Protein AF-A0A3B3CIR7-F1 (afdb_monomer_lite)

Sequence (92 aa):
EETIDPVIDPLLGRHTIKKGRLVVGDKECFFNPEFRLILHTKLANPHYKPEIQAQTTLINFTVTRDGLEDQLLAQVVNQERPDLELLKVSLV

InterPro domains:
  IPR026983 Dynein heavy chain [PTHR22878] (1-92)
  IPR027417 P-loop containing nucleoside triphosphate hydrolase [G3DSA:3.40.50.300] (1-82)
  IPR035706 Dynein heavy chain, ATP-binding dynein motor region [PF12781] (2-91)

Organism: Oryzias melastigma (NCBI:txid30732)

Secondary structure (DSSP, 8-state):
-----GGGHHHHTT--BTTTEEEETTEEEEPPTT---------SS----HHHHHHS-----PPPHHHHHHHHHHHHHHHH-HHHHHHHHHH-

Foldseek 3Di:
DDDDDCLCVCVLQVVADPPQWTGRPNDIGHHDPPDDDDDDDPDQDDDDDVSSPVSDDDDHPDQDPVNVVVVVVLVVCCVPPVVVVVVVVVVD

Structure (mmCIF, N/CA/C/O backbone):
data_AF-A0A3B3CIR7-F1
#
_entry.id   AF-A0A3B3CIR7-F1
#
loop_
_atom_site.group_PDB
_atom_site.id
_atom_site.type_symbol
_atom_site.label_atom_id
_atom_site.label_alt_id
_atom_site.label_comp_id
_atom_site.label_asym_id
_atom_site.label_entity_id
_atom_site.label_seq_id
_atom_site.pdbx_PDB_ins_code
_atom_site.Cartn_x
_atom_site.Cartn_y
_atom_site.Cartn_z
_atom_site.occupancy
_atom_site.B_iso_or_equiv
_atom_site.auth_seq_id
_atom_site.auth_comp_id
_atom_site.auth_asym_id
_atom_site.auth_atom_id
_atom_site.pdbx_PDB_model_num
ATOM 1 N N . GLU A 1 1 ? 6.464 -15.334 1.609 1.00 59.50 1 GLU A N 1
ATOM 2 C CA . GLU A 1 1 ? 7.010 -14.056 1.111 1.00 59.50 1 GLU A CA 1
ATOM 3 C C . GLU A 1 1 ? 6.103 -13.516 0.035 1.00 59.50 1 GLU A C 1
ATOM 5 O O . GLU A 1 1 ? 5.539 -14.311 -0.713 1.00 59.50 1 GLU A O 1
ATOM 10 N N . GLU A 1 2 ? 5.941 -12.199 -0.027 1.00 70.62 2 GLU A N 1
ATOM 11 C CA . GLU A 1 2 ? 5.363 -11.615 -1.228 1.00 70.62 2 GLU A CA 1
ATOM 12 C C . GLU A 1 2 ? 6.410 -11.582 -2.318 1.00 70.62 2 GLU A C 1
ATOM 14 O O . GLU A 1 2 ? 7.529 -11.113 -2.127 1.00 70.62 2 GLU A O 1
ATOM 19 N N . THR A 1 3 ? 6.026 -12.124 -3.463 1.00 79.00 3 THR A N 1
ATOM 20 C CA . THR A 1 3 ? 6.845 -12.109 -4.660 1.00 79.00 3 THR A CA 1
ATOM 21 C C . THR A 1 3 ? 6.120 -11.250 -5.673 1.00 79.00 3 THR A C 1
ATOM 23 O O . THR A 1 3 ? 4.937 -11.440 -5.948 1.00 79.00 3 THR A O 1
ATOM 26 N N . ILE A 1 4 ? 6.834 -10.246 -6.158 1.00 84.06 4 ILE A N 1
ATOM 27 C CA . ILE A 1 4 ? 6.380 -9.390 -7.238 1.00 84.06 4 ILE A CA 1
ATOM 28 C C . ILE A 1 4 ? 6.995 -9.950 -8.516 1.00 84.06 4 ILE A C 1
ATOM 30 O O . ILE A 1 4 ? 8.179 -10.290 -8.531 1.00 84.06 4 ILE A O 1
ATOM 34 N N . ASP A 1 5 ? 6.182 -10.076 -9.561 1.00 86.81 5 ASP A N 1
ATOM 35 C CA . ASP A 1 5 ? 6.658 -10.531 -10.862 1.00 86.81 5 ASP A CA 1
ATOM 36 C C . ASP A 1 5 ? 7.636 -9.493 -11.453 1.00 86.81 5 ASP A C 1
ATOM 38 O O . ASP A 1 5 ? 7.238 -8.335 -11.615 1.00 86.81 5 ASP A O 1
ATOM 42 N N . PRO A 1 6 ? 8.879 -9.874 -11.815 1.00 84.62 6 PRO A N 1
ATOM 43 C CA . PRO A 1 6 ? 9.861 -8.964 -12.415 1.00 84.62 6 PRO A CA 1
ATOM 44 C C . PRO A 1 6 ? 9.363 -8.231 -13.668 1.00 84.62 6 PRO A C 1
ATOM 46 O O . PRO A 1 6 ? 9.890 -7.185 -14.043 1.00 84.62 6 PRO A O 1
ATOM 49 N N . VAL A 1 7 ? 8.317 -8.745 -14.324 1.00 87.56 7 VAL A N 1
ATOM 50 C CA . VAL A 1 7 ? 7.646 -8.092 -15.455 1.00 87.56 7 VAL A CA 1
ATOM 51 C C . VAL A 1 7 ? 7.199 -6.661 -15.127 1.00 87.56 7 VAL A C 1
ATOM 53 O O . VAL A 1 7 ? 7.141 -5.829 -16.038 1.00 87.56 7 VAL A O 1
ATOM 56 N N . ILE A 1 8 ? 6.904 -6.346 -13.859 1.00 87.94 8 ILE A N 1
ATOM 57 C CA . ILE A 1 8 ? 6.465 -5.003 -13.455 1.00 87.94 8 ILE A CA 1
ATOM 58 C C . ILE A 1 8 ? 7.608 -4.070 -13.031 1.00 87.94 8 ILE A C 1
ATOM 60 O O . ILE A 1 8 ? 7.355 -2.883 -12.825 1.00 87.94 8 ILE A O 1
ATOM 64 N N . ASP A 1 9 ? 8.854 -4.540 -12.960 1.00 87.12 9 ASP A N 1
ATOM 65 C CA . ASP A 1 9 ? 10.012 -3.717 -12.577 1.00 87.12 9 ASP A CA 1
ATOM 66 C C . ASP A 1 9 ? 10.149 -2.431 -13.419 1.00 87.12 9 ASP A C 1
ATOM 68 O O . ASP A 1 9 ? 10.393 -1.362 -12.847 1.00 87.12 9 ASP A O 1
ATOM 72 N N . PRO A 1 10 ? 9.916 -2.445 -14.751 1.00 88.12 10 PRO A N 1
ATOM 73 C CA . PRO A 1 10 ? 9.952 -1.226 -15.558 1.00 88.12 10 PRO A CA 1
ATOM 74 C C . PRO A 1 10 ? 8.895 -0.192 -15.139 1.00 88.12 10 PRO A C 1
ATOM 76 O O . PRO A 1 10 ? 9.129 1.013 -15.269 1.00 88.12 10 PRO A O 1
ATOM 79 N N . LEU A 1 11 ? 7.745 -0.641 -14.617 1.00 88.19 11 LEU A N 1
ATOM 80 C CA . LEU A 1 11 ? 6.692 0.234 -14.091 1.00 88.19 11 LEU A CA 1
ATOM 81 C C . LEU A 1 11 ? 7.091 0.831 -12.738 1.00 88.19 11 LEU A C 1
ATOM 83 O O . LEU A 1 11 ? 6.892 2.029 -12.531 1.00 88.19 11 LEU A O 1
ATOM 87 N N . LEU A 1 12 ? 7.674 0.026 -11.844 1.00 88.56 12 LEU A N 1
ATOM 88 C CA . LEU A 1 12 ? 8.112 0.469 -10.515 1.00 88.56 12 LEU A CA 1
ATOM 89 C C . LEU A 1 12 ? 9.252 1.490 -10.609 1.00 88.56 12 LEU A C 1
ATOM 91 O O . LEU A 1 12 ? 9.183 2.556 -9.999 1.00 88.56 12 LEU A O 1
ATOM 95 N N . GLY A 1 13 ? 10.249 1.218 -11.455 1.00 85.25 13 GLY A N 1
ATOM 96 C CA . GLY A 1 13 ? 11.371 2.123 -11.715 1.00 85.25 13 GLY A CA 1
ATOM 97 C C . GLY A 1 13 ? 11.048 3.299 -12.644 1.00 85.25 13 GLY A C 1
ATOM 98 O O . GLY A 1 13 ? 11.898 4.163 -12.857 1.00 85.25 13 GLY A O 1
ATOM 99 N N . ARG 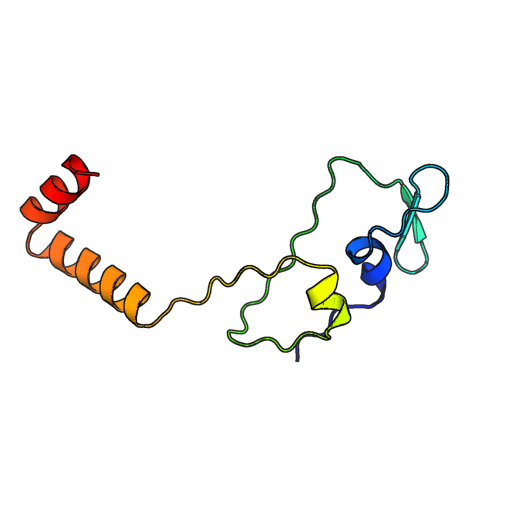A 1 14 ? 9.836 3.357 -13.221 1.00 81.88 14 ARG A N 1
ATOM 100 C CA . ARG A 1 14 ? 9.436 4.336 -14.255 1.00 81.88 14 ARG A CA 1
ATOM 101 C C . ARG A 1 14 ? 10.423 4.396 -15.432 1.00 81.88 14 ARG A C 1
ATOM 103 O O . ARG A 1 14 ? 10.719 5.470 -15.963 1.00 81.88 14 ARG A O 1
ATOM 110 N N . HIS A 1 15 ? 10.927 3.240 -15.855 1.00 81.81 15 HIS A N 1
ATOM 111 C CA . HIS A 1 15 ? 11.934 3.108 -16.909 1.00 81.81 15 HIS A CA 1
ATOM 112 C C . HIS A 1 15 ? 11.334 3.333 -18.305 1.00 81.81 15 HIS A C 1
ATOM 114 O O . HIS A 1 15 ? 11.175 2.404 -19.091 1.00 81.81 15 HIS A O 1
ATOM 120 N N . THR A 1 16 ? 10.983 4.574 -18.640 1.00 78.12 16 THR A N 1
ATOM 121 C CA . THR A 1 16 ? 10.463 4.896 -19.978 1.00 78.12 16 THR A CA 1
ATOM 122 C C . THR A 1 16 ? 11.574 4.916 -21.036 1.00 78.12 16 THR A C 1
ATOM 124 O O . THR A 1 16 ? 12.644 5.495 -20.856 1.00 78.12 16 THR A O 1
ATOM 127 N N . ILE A 1 17 ? 11.307 4.279 -22.172 1.00 76.81 17 ILE A N 1
ATOM 128 C CA . ILE A 1 17 ? 12.108 4.312 -23.397 1.00 76.81 17 ILE A CA 1
ATOM 129 C C . ILE A 1 17 ? 11.796 5.612 -24.163 1.00 76.81 17 ILE A C 1
ATOM 131 O O . ILE A 1 17 ? 10.782 6.283 -23.939 1.00 76.81 17 ILE A O 1
ATOM 135 N N . LYS A 1 18 ? 12.666 5.970 -25.116 1.00 73.62 18 LYS A N 1
ATOM 136 C CA . LYS A 1 18 ? 12.468 7.080 -26.062 1.00 73.62 18 LYS A CA 1
ATOM 137 C C . LYS A 1 18 ? 11.030 7.102 -26.610 1.00 73.62 18 LYS A C 1
ATOM 139 O O . LYS A 1 18 ? 10.539 6.098 -27.114 1.00 73.62 18 LYS A O 1
ATOM 144 N N . LYS A 1 19 ? 10.407 8.289 -26.577 1.00 74.12 19 LYS A N 1
ATOM 145 C CA . LYS A 1 19 ? 9.015 8.569 -26.997 1.00 74.12 19 LYS A CA 1
ATOM 146 C C . LYS A 1 19 ? 7.912 8.045 -26.056 1.00 74.12 19 LYS A C 1
ATOM 148 O O . LYS A 1 19 ? 6.802 7.805 -26.519 1.00 74.12 19 LYS A O 1
ATOM 153 N N . GLY A 1 20 ? 8.187 7.895 -24.756 1.00 77.75 20 GLY A N 1
ATOM 154 C CA . GLY A 1 20 ? 7.150 7.574 -23.763 1.00 77.75 20 GLY A CA 1
ATOM 155 C C . GLY A 1 20 ? 6.616 6.148 -23.888 1.00 77.75 20 GLY A C 1
ATOM 156 O O . GLY A 1 20 ? 5.455 5.885 -23.587 1.00 77.75 20 GLY A O 1
ATOM 157 N N . ARG A 1 21 ? 7.450 5.232 -24.381 1.00 83.00 21 ARG A N 1
ATOM 158 C CA . ARG A 1 21 ? 7.129 3.808 -24.464 1.00 83.00 21 ARG A CA 1
ATOM 159 C C . ARG A 1 21 ? 7.751 3.067 -23.294 1.00 83.00 21 ARG A C 1
ATOM 161 O O . ARG A 1 21 ? 8.766 3.498 -22.761 1.00 83.00 21 ARG A O 1
ATOM 168 N N . LEU A 1 22 ? 7.147 1.966 -22.893 1.00 86.00 22 LEU A N 1
ATOM 169 C CA . LEU A 1 22 ? 7.605 1.113 -21.810 1.00 86.00 22 LEU A CA 1
ATOM 170 C C . LEU A 1 22 ? 7.533 -0.337 -22.276 1.00 86.00 22 LEU A C 1
ATOM 172 O O . LEU A 1 22 ? 6.559 -0.725 -22.918 1.00 86.00 22 LEU A O 1
ATOM 176 N N . VAL A 1 23 ? 8.548 -1.130 -21.949 1.00 86.50 23 VAL A N 1
ATOM 177 C CA . VAL A 1 23 ? 8.505 -2.580 -22.154 1.00 86.50 23 VAL A CA 1
ATOM 178 C C . VAL A 1 23 ? 8.037 -3.221 -20.859 1.00 86.50 23 VAL A C 1
ATOM 180 O O . VAL A 1 23 ? 8.604 -2.954 -19.805 1.00 86.50 23 VAL A O 1
ATOM 183 N N . VAL A 1 24 ? 6.984 -4.027 -20.939 1.00 86.69 24 VAL A N 1
ATOM 184 C CA . VAL A 1 24 ? 6.440 -4.796 -19.817 1.00 86.69 24 VAL A CA 1
ATOM 185 C C . VAL A 1 24 ? 6.413 -6.252 -20.264 1.00 86.69 24 VAL A C 1
ATOM 187 O O . VAL A 1 24 ? 5.653 -6.617 -21.166 1.00 86.69 24 VAL A O 1
ATOM 190 N N . GLY A 1 25 ? 7.294 -7.065 -19.681 1.00 85.19 25 GLY A N 1
ATOM 191 C CA . GLY A 1 25 ? 7.564 -8.422 -20.159 1.00 85.19 25 GLY A CA 1
ATOM 192 C C . GLY A 1 25 ? 8.104 -8.374 -21.586 1.00 85.19 25 GLY A C 1
ATOM 193 O O . GLY A 1 25 ? 9.075 -7.672 -21.856 1.00 85.19 25 GLY A O 1
ATOM 194 N N . ASP A 1 26 ? 7.422 -9.042 -22.513 1.00 86.00 26 ASP A N 1
ATOM 195 C CA . ASP A 1 26 ? 7.859 -9.143 -23.912 1.00 86.00 26 ASP A CA 1
ATOM 196 C C . ASP A 1 26 ? 7.174 -8.122 -24.840 1.00 86.00 26 ASP A C 1
ATOM 198 O O . ASP A 1 26 ? 7.311 -8.188 -26.063 1.00 86.00 26 ASP A O 1
ATOM 202 N N . LYS A 1 27 ? 6.378 -7.196 -24.284 1.00 86.75 27 LYS A N 1
ATOM 203 C CA . LYS A 1 27 ? 5.555 -6.258 -25.061 1.00 86.75 27 LYS A CA 1
ATOM 204 C C . LYS A 1 27 ? 6.003 -4.818 -24.872 1.00 86.75 27 LYS A C 1
ATOM 206 O O . LYS A 1 27 ? 6.141 -4.337 -23.750 1.00 86.75 27 LYS A O 1
ATOM 211 N N . GLU A 1 28 ? 6.150 -4.110 -25.988 1.00 88.50 28 GLU A N 1
ATOM 212 C CA . GLU A 1 28 ? 6.341 -2.662 -26.012 1.00 88.50 28 GLU A CA 1
ATOM 213 C C . GLU A 1 28 ? 4.973 -1.962 -26.036 1.00 88.50 28 GLU A C 1
ATOM 215 O O . GLU A 1 28 ? 4.163 -2.169 -26.941 1.00 88.50 28 GLU A O 1
ATOM 220 N N . CYS A 1 29 ? 4.723 -1.121 -25.037 1.00 87.69 29 CYS A N 1
ATOM 221 C CA . CYS A 1 29 ? 3.469 -0.401 -24.836 1.00 87.69 29 CYS A CA 1
ATOM 222 C C . CYS A 1 29 ? 3.720 1.110 -24.745 1.00 87.69 29 CYS A C 1
ATOM 224 O O . CYS A 1 29 ? 4.798 1.555 -24.356 1.00 87.69 29 CYS A O 1
ATOM 226 N N . PHE A 1 30 ? 2.717 1.928 -25.065 1.00 88.75 30 PHE A N 1
ATOM 227 C CA . PHE A 1 30 ? 2.768 3.367 -24.785 1.00 88.75 30 PHE A CA 1
ATOM 228 C C . PHE A 1 30 ? 2.389 3.636 -23.327 1.00 88.75 30 PHE A C 1
ATOM 230 O O . PHE A 1 30 ? 1.423 3.065 -22.822 1.00 88.75 30 PHE A O 1
ATOM 237 N N . PHE A 1 31 ? 3.135 4.512 -22.655 1.00 86.38 31 PHE A N 1
ATOM 238 C CA . PHE A 1 31 ? 2.843 4.913 -21.285 1.00 86.38 31 PHE A CA 1
ATOM 239 C C . PHE A 1 31 ? 1.792 6.029 -21.273 1.00 86.38 31 PHE A C 1
ATOM 241 O O . PHE A 1 31 ? 2.015 7.103 -21.832 1.00 86.38 31 PHE A O 1
ATOM 248 N N . ASN A 1 32 ? 0.6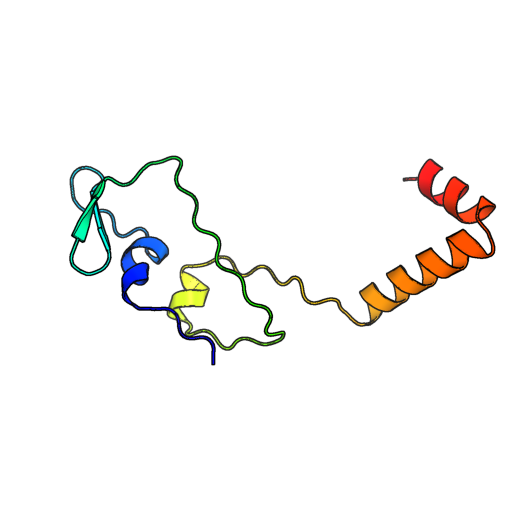48 5.783 -20.629 1.00 88.25 32 ASN A N 1
ATOM 249 C CA . ASN A 1 32 ? -0.364 6.813 -20.403 1.00 88.25 32 ASN A CA 1
ATOM 250 C C . ASN A 1 32 ? 0.041 7.678 -19.188 1.00 88.25 32 ASN A C 1
ATOM 252 O O . ASN A 1 32 ? 0.177 7.123 -18.098 1.00 88.25 32 ASN A O 1
ATOM 256 N N . PRO A 1 33 ? 0.185 9.012 -19.321 1.00 87.00 33 PRO A N 1
ATOM 257 C CA . PRO A 1 33 ? 0.485 9.900 -18.193 1.00 87.00 33 PRO A CA 1
ATOM 258 C C . PRO A 1 33 ? -0.537 9.859 -17.043 1.00 87.00 33 PRO A C 1
ATOM 260 O O . PRO A 1 33 ? -0.180 10.154 -15.904 1.00 87.00 33 PRO A O 1
ATOM 263 N N . GLU A 1 34 ? -1.791 9.492 -17.317 1.00 91.50 34 GLU A N 1
ATOM 264 C CA . GLU A 1 34 ? -2.850 9.366 -16.303 1.00 91.50 34 GLU A CA 1
ATOM 265 C C . GLU A 1 34 ? -2.859 7.999 -15.604 1.00 91.50 34 GLU A C 1
ATOM 267 O O . GLU A 1 34 ? -3.595 7.798 -14.638 1.00 91.50 34 GLU A O 1
ATOM 272 N N . PHE A 1 35 ? -2.041 7.048 -16.062 1.00 89.69 35 PHE A N 1
ATOM 273 C CA . PHE A 1 35 ? -1.976 5.720 -15.467 1.00 89.69 35 PHE A CA 1
ATOM 274 C C . PHE A 1 35 ? -1.467 5.775 -14.021 1.00 89.69 35 PHE A C 1
ATOM 276 O O . PHE A 1 35 ? -0.490 6.457 -13.696 1.00 89.69 35 PHE A O 1
ATOM 283 N N . ARG A 1 36 ? -2.113 5.005 -13.141 1.00 89.69 36 ARG A N 1
ATOM 284 C CA . ARG A 1 36 ? -1.720 4.837 -11.740 1.00 89.69 36 ARG A CA 1
ATOM 285 C C . ARG A 1 36 ? -1.671 3.353 -11.404 1.00 89.69 36 ARG A C 1
ATOM 287 O O . ARG A 1 36 ? -2.614 2.624 -11.693 1.00 89.69 36 ARG A O 1
ATOM 294 N N . LEU A 1 37 ? -0.580 2.934 -10.768 1.00 89.75 37 LEU A N 1
ATOM 295 C CA . LEU A 1 37 ? -0.398 1.582 -10.248 1.00 89.75 37 LEU A CA 1
ATOM 296 C C . LEU A 1 37 ? -0.536 1.613 -8.725 1.00 89.75 37 LEU A C 1
ATOM 298 O O . LEU A 1 37 ? 0.142 2.397 -8.062 1.00 89.75 37 LEU A O 1
ATOM 302 N N . ILE A 1 38 ? -1.400 0.755 -8.185 1.00 92.25 38 ILE A N 1
ATOM 303 C CA . ILE A 1 38 ? -1.541 0.514 -6.748 1.00 92.25 38 ILE A CA 1
ATOM 304 C C . ILE A 1 38 ? -1.353 -0.982 -6.530 1.00 92.25 38 ILE A C 1
ATOM 306 O O . ILE A 1 38 ? -2.017 -1.792 -7.174 1.00 92.25 38 ILE A O 1
ATOM 310 N N . LEU A 1 39 ? -0.448 -1.334 -5.623 1.00 89.38 39 LEU A N 1
ATOM 311 C CA . LEU A 1 39 ? -0.226 -2.702 -5.173 1.00 89.38 39 LEU A CA 1
ATOM 312 C C . LEU A 1 39 ? -0.745 -2.813 -3.741 1.00 89.38 39 LEU A C 1
ATOM 314 O O . LEU A 1 39 ? -0.570 -1.887 -2.949 1.00 89.38 39 LEU A O 1
ATOM 318 N N . HIS A 1 40 ? -1.400 -3.923 -3.413 1.00 90.12 40 HIS A N 1
ATOM 319 C CA . HIS A 1 40 ? -1.934 -4.145 -2.077 1.00 90.12 40 HIS A CA 1
ATOM 320 C C . HIS A 1 40 ? -1.659 -5.572 -1.612 1.00 90.12 40 HIS A C 1
ATOM 322 O O . HIS A 1 40 ? -1.642 -6.509 -2.407 1.00 90.12 40 HIS A O 1
ATOM 328 N N . THR A 1 41 ? -1.543 -5.731 -0.298 1.00 87.94 41 THR A N 1
ATOM 329 C CA . THR A 1 41 ? -1.368 -7.020 0.365 1.00 87.94 41 THR A CA 1
ATOM 330 C C . THR A 1 41 ? -2.223 -7.098 1.615 1.00 87.94 41 THR A C 1
ATOM 332 O O . THR A 1 41 ? -2.576 -6.077 2.204 1.00 87.94 41 THR A O 1
ATOM 335 N N . LYS A 1 42 ? -2.579 -8.320 2.009 1.00 86.12 42 LYS A N 1
ATOM 336 C CA . LYS A 1 42 ? -3.278 -8.598 3.272 1.00 86.12 42 LYS A CA 1
ATOM 337 C C . LYS A 1 42 ? -2.334 -9.077 4.373 1.00 86.12 42 LYS A C 1
ATOM 339 O O . LYS A 1 42 ? -2.778 -9.292 5.497 1.00 86.12 42 LYS A O 1
ATOM 344 N N . LEU A 1 43 ? -1.060 -9.305 4.059 1.00 83.81 43 LEU A N 1
ATOM 345 C CA . LEU A 1 43 ? -0.093 -9.742 5.056 1.00 83.81 43 LEU A CA 1
ATOM 346 C C . LEU A 1 43 ? 0.266 -8.563 5.961 1.00 83.81 43 LEU A C 1
ATOM 348 O O . LEU A 1 43 ? 0.547 -7.473 5.479 1.00 83.81 43 LEU A O 1
ATOM 352 N N . ALA A 1 44 ? 0.271 -8.795 7.274 1.00 75.62 44 ALA A N 1
ATOM 353 C CA . ALA A 1 44 ? 0.579 -7.756 8.259 1.00 75.62 44 ALA A CA 1
ATOM 354 C C . ALA A 1 44 ? 2.068 -7.365 8.269 1.00 75.62 44 ALA A C 1
ATOM 356 O O . ALA A 1 44 ? 2.412 -6.234 8.595 1.00 75.62 44 ALA A O 1
ATOM 357 N N . ASN A 1 45 ? 2.958 -8.300 7.917 1.00 79.06 45 ASN A N 1
ATOM 358 C CA . ASN A 1 45 ? 4.399 -8.060 7.849 1.00 79.06 45 ASN A CA 1
ATOM 359 C C . ASN A 1 45 ? 4.997 -8.668 6.568 1.00 79.06 45 ASN A C 1
ATOM 361 O O . ASN A 1 45 ? 5.648 -9.717 6.617 1.00 79.06 45 ASN A O 1
ATOM 365 N N . PRO A 1 46 ? 4.707 -8.077 5.400 1.00 82.44 46 PRO A N 1
ATOM 366 C CA . PRO A 1 46 ? 5.275 -8.526 4.143 1.00 82.44 46 PRO A CA 1
ATOM 367 C C . PRO A 1 46 ? 6.757 -8.144 4.089 1.00 82.44 46 PRO A C 1
ATOM 369 O O . PRO A 1 46 ? 7.136 -6.992 4.304 1.00 82.44 46 PRO A O 1
ATOM 372 N N . HIS A 1 47 ? 7.615 -9.118 3.801 1.00 82.56 47 HIS A N 1
ATOM 373 C CA . HIS A 1 47 ? 9.026 -8.849 3.562 1.00 82.56 47 HIS A CA 1
ATOM 374 C C . HIS A 1 47 ? 9.228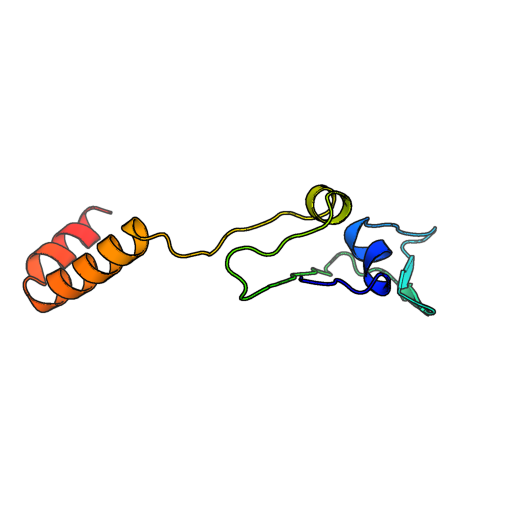 -8.532 2.080 1.00 82.56 47 HIS A C 1
ATOM 376 O O . HIS A 1 47 ? 9.020 -9.398 1.231 1.00 82.56 47 HIS A O 1
ATOM 382 N N . TYR A 1 48 ? 9.617 -7.293 1.782 1.00 84.50 48 TYR A N 1
ATOM 383 C CA . TYR A 1 48 ? 9.944 -6.845 0.432 1.00 84.50 48 TYR A CA 1
ATOM 384 C C . TYR A 1 48 ? 11.451 -6.679 0.286 1.00 84.50 48 TYR A C 1
ATOM 386 O O . TYR A 1 48 ? 12.134 -6.270 1.226 1.00 84.50 48 TYR A O 1
ATOM 394 N N . LYS A 1 49 ? 11.964 -6.931 -0.920 1.00 86.12 49 LYS A N 1
ATOM 395 C CA . LYS A 1 49 ? 13.356 -6.614 -1.246 1.00 86.12 49 LYS A CA 1
ATOM 396 C C . LYS A 1 49 ? 13.595 -5.098 -1.123 1.00 86.12 49 LYS A C 1
ATOM 398 O O . LYS A 1 49 ? 12.700 -4.327 -1.486 1.00 86.12 49 LYS A O 1
ATOM 403 N N . PRO A 1 50 ? 14.794 -4.655 -0.696 1.00 87.31 50 PRO A N 1
ATOM 404 C CA . PRO A 1 50 ? 15.116 -3.230 -0.562 1.00 87.31 50 PRO A CA 1
ATOM 405 C C . PRO A 1 50 ? 14.867 -2.410 -1.836 1.00 87.31 50 PRO A C 1
ATOM 407 O O . PRO A 1 50 ? 14.438 -1.264 -1.760 1.00 87.31 50 PRO A O 1
ATOM 410 N N . GLU A 1 51 ? 15.080 -3.008 -3.008 1.00 86.00 51 GLU A N 1
ATOM 411 C CA . GLU A 1 51 ? 14.848 -2.389 -4.321 1.00 86.00 51 GLU A CA 1
ATOM 412 C C . GLU A 1 51 ? 13.389 -1.940 -4.497 1.00 86.00 51 GLU A C 1
ATOM 414 O O . GLU A 1 51 ? 13.127 -0.796 -4.864 1.00 86.00 51 GLU A O 1
ATOM 419 N N . ILE A 1 52 ? 12.435 -2.810 -4.148 1.00 85.00 52 ILE A N 1
ATOM 420 C CA . ILE A 1 52 ? 10.999 -2.516 -4.214 1.00 85.00 52 ILE A CA 1
ATOM 421 C C . ILE A 1 52 ? 10.633 -1.434 -3.199 1.00 85.00 52 ILE A C 1
ATOM 423 O O . ILE A 1 52 ? 9.890 -0.510 -3.527 1.00 85.00 52 ILE A O 1
ATOM 427 N N . GLN A 1 53 ? 11.175 -1.509 -1.981 1.00 86.25 53 GLN A N 1
ATOM 428 C CA . GLN A 1 53 ? 10.933 -0.498 -0.946 1.00 86.25 53 GLN A CA 1
ATOM 429 C C . GLN A 1 53 ? 11.471 0.882 -1.338 1.00 86.25 53 GLN A C 1
ATOM 431 O O . GLN A 1 53 ? 10.869 1.889 -0.984 1.00 86.25 53 GLN A O 1
ATOM 436 N N . ALA A 1 54 ? 12.578 0.941 -2.081 1.00 87.25 54 ALA A N 1
ATOM 437 C CA . ALA A 1 54 ? 13.138 2.196 -2.570 1.00 87.25 54 ALA A CA 1
ATOM 438 C C . ALA A 1 54 ? 12.330 2.796 -3.736 1.00 87.25 54 ALA A C 1
ATOM 440 O O . ALA A 1 54 ? 12.281 4.015 -3.889 1.00 87.25 54 ALA A O 1
ATOM 441 N N . GLN A 1 55 ? 11.705 1.955 -4.564 1.00 89.88 55 GLN A N 1
ATOM 442 C CA . GLN A 1 55 ? 10.954 2.378 -5.753 1.00 89.88 55 GLN A CA 1
ATOM 443 C C . GLN A 1 55 ? 9.462 2.628 -5.490 1.00 89.88 55 GLN A C 1
ATOM 445 O O . GLN A 1 55 ? 8.779 3.235 -6.316 1.00 89.88 55 GLN A O 1
ATOM 450 N N . THR A 1 56 ? 8.939 2.175 -4.351 1.00 88.69 56 THR A N 1
ATOM 451 C CA . THR A 1 56 ? 7.518 2.281 -4.003 1.00 88.69 56 THR A CA 1
ATOM 452 C C . THR A 1 56 ? 7.306 3.062 -2.717 1.00 88.69 56 THR A C 1
ATOM 454 O O . THR A 1 56 ? 8.170 3.149 -1.852 1.00 88.69 56 THR A O 1
ATOM 457 N N . THR A 1 57 ? 6.121 3.648 -2.575 1.00 89.81 57 THR A N 1
ATOM 458 C CA . THR A 1 57 ? 5.689 4.238 -1.308 1.00 89.81 57 THR A CA 1
ATOM 459 C C . THR A 1 57 ? 4.892 3.197 -0.537 1.00 89.81 57 THR A C 1
ATOM 461 O O . THR A 1 57 ? 3.786 2.841 -0.941 1.00 89.81 57 THR A O 1
ATOM 464 N N . LEU A 1 58 ? 5.449 2.710 0.573 1.00 87.12 58 LEU A N 1
ATOM 465 C CA . LEU A 1 58 ? 4.760 1.770 1.450 1.00 87.12 58 LEU A CA 1
ATOM 466 C C . LEU A 1 58 ? 3.770 2.517 2.349 1.00 87.12 58 LEU A C 1
ATOM 468 O O . LEU A 1 58 ? 4.160 3.388 3.124 1.00 87.12 58 LEU A O 1
ATOM 472 N N . ILE A 1 59 ? 2.496 2.140 2.272 1.00 89.88 59 ILE A N 1
ATOM 473 C CA . ILE A 1 59 ? 1.446 2.639 3.164 1.00 89.88 59 ILE A CA 1
ATOM 474 C C . ILE A 1 59 ? 1.007 1.485 4.062 1.00 89.88 59 ILE A C 1
ATOM 476 O O . ILE A 1 59 ? 0.565 0.446 3.572 1.00 89.88 59 ILE A O 1
ATOM 480 N N . ASN A 1 60 ? 1.140 1.661 5.378 1.00 85.88 60 ASN A N 1
ATOM 481 C CA . ASN A 1 60 ? 0.754 0.648 6.353 1.00 85.88 60 ASN A CA 1
ATOM 482 C C . ASN A 1 60 ? -0.678 0.893 6.847 1.00 85.88 60 ASN A C 1
ATOM 484 O O . ASN A 1 60 ? -0.926 1.847 7.578 1.00 85.88 60 ASN A O 1
ATOM 488 N N . PHE A 1 61 ? -1.596 0.005 6.466 1.00 83.75 61 PHE A N 1
ATOM 489 C CA . PHE A 1 61 ? -2.991 0.002 6.924 1.00 83.75 61 PHE A CA 1
ATOM 490 C C . PHE A 1 61 ? -3.255 -1.004 8.055 1.00 83.75 61 PHE A C 1
ATOM 492 O O . PHE A 1 61 ? -4.406 -1.321 8.348 1.00 83.75 61 PHE A O 1
ATOM 499 N N . THR A 1 62 ? -2.209 -1.547 8.680 1.00 84.69 62 THR A N 1
ATOM 500 C CA . THR A 1 62 ? -2.371 -2.476 9.802 1.00 84.69 62 THR A CA 1
ATOM 501 C C . THR A 1 62 ? -3.010 -1.749 10.977 1.00 84.69 62 THR A C 1
ATOM 503 O O . THR A 1 62 ? -2.478 -0.754 11.467 1.00 84.69 62 THR A O 1
ATOM 506 N N . VAL A 1 63 ? -4.140 -2.277 11.442 1.00 82.38 63 VAL A N 1
ATOM 507 C CA . VAL A 1 63 ? -4.806 -1.786 12.647 1.00 82.38 63 VAL A CA 1
ATOM 508 C C . VAL A 1 63 ? -3.900 -2.061 13.847 1.00 82.38 63 VAL A C 1
ATOM 510 O O . VAL A 1 63 ? -3.519 -3.206 14.103 1.00 82.38 63 VAL A O 1
ATOM 513 N N . THR A 1 64 ? -3.524 -1.008 14.568 1.00 87.38 64 THR A N 1
ATOM 514 C CA . THR A 1 64 ? -2.803 -1.132 15.838 1.00 87.38 64 THR A CA 1
ATOM 515 C C . THR A 1 64 ? -3.773 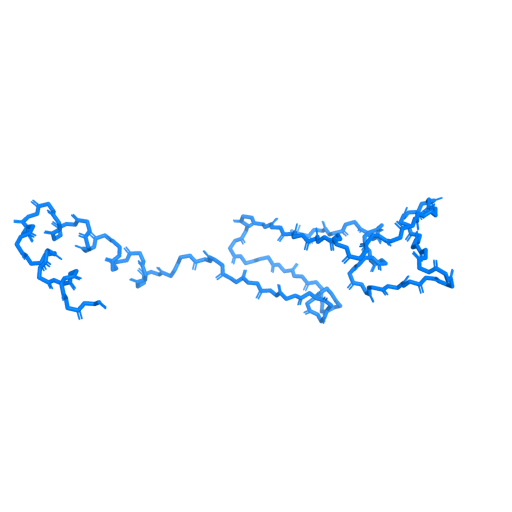-1.546 16.941 1.00 87.38 64 THR A C 1
ATOM 517 O O . THR A 1 64 ? -4.976 -1.317 16.832 1.00 87.38 64 THR A O 1
ATOM 520 N N . ARG A 1 65 ? -3.270 -2.166 18.016 1.00 88.94 65 ARG A N 1
ATOM 521 C CA . ARG A 1 65 ? -4.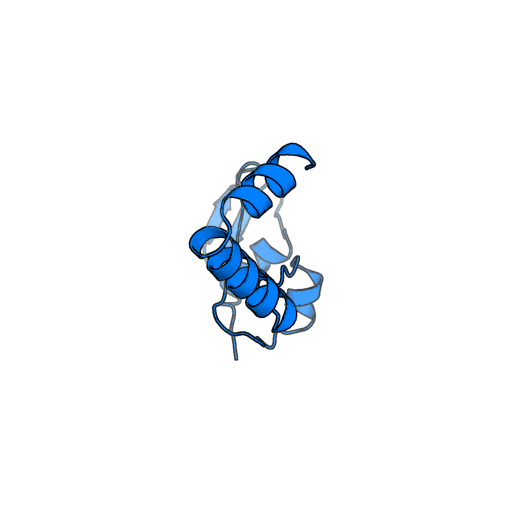123 -2.536 19.160 1.00 88.94 65 ARG A CA 1
ATOM 522 C C . ARG A 1 65 ? -4.839 -1.319 19.733 1.00 88.94 65 ARG A C 1
ATOM 524 O O . ARG A 1 65 ? -6.048 -1.378 19.886 1.00 88.94 65 ARG A O 1
ATOM 531 N N . ASP A 1 66 ? -4.105 -0.229 19.921 1.00 91.31 66 ASP A N 1
ATOM 532 C CA . ASP A 1 66 ? -4.645 1.035 20.420 1.00 91.31 66 ASP A CA 1
ATOM 533 C C . ASP A 1 66 ? -5.739 1.575 19.485 1.00 91.31 66 ASP A C 1
ATOM 535 O O . ASP A 1 66 ? -6.829 1.912 19.928 1.00 91.31 66 ASP A O 1
ATOM 539 N N . GLY A 1 67 ? -5.510 1.549 18.164 1.00 89.62 67 GLY A N 1
ATOM 540 C CA . GLY A 1 67 ? -6.514 1.983 17.192 1.00 89.62 67 GLY A CA 1
ATOM 541 C C . GLY A 1 67 ? -7.761 1.093 17.168 1.00 89.62 67 GLY A C 1
ATOM 542 O O . GLY A 1 67 ? -8.862 1.585 16.934 1.00 89.62 67 GLY A O 1
ATOM 543 N N . LEU A 1 68 ? -7.612 -0.210 17.424 1.00 90.94 68 LEU A N 1
ATOM 544 C CA . LEU A 1 68 ? -8.749 -1.117 17.573 1.00 90.94 68 LEU A CA 1
ATOM 545 C C . LEU A 1 68 ? -9.504 -0.859 18.883 1.00 90.94 68 LEU A C 1
ATOM 547 O O . LEU A 1 68 ? -10.730 -0.895 18.892 1.00 90.94 68 LEU A O 1
ATOM 551 N N . GLU A 1 69 ? -8.787 -0.602 19.975 1.00 93.06 69 GLU A N 1
ATOM 552 C CA . GLU A 1 69 ? -9.368 -0.282 21.278 1.00 93.06 69 GLU A CA 1
ATOM 553 C C . GLU A 1 69 ? -10.193 1.006 21.210 1.00 93.06 69 GLU A C 1
ATOM 555 O O . GLU A 1 69 ? -11.354 0.999 21.614 1.00 93.06 69 GLU A O 1
ATOM 560 N N . ASP A 1 70 ? -9.660 2.058 20.586 1.00 89.38 70 ASP A N 1
ATOM 561 C CA . ASP A 1 70 ? -10.379 3.313 20.354 1.00 89.38 70 ASP A CA 1
ATOM 562 C C . ASP A 1 70 ? -11.641 3.108 19.503 1.00 89.38 70 ASP A C 1
ATOM 564 O O . ASP A 1 70 ? -12.697 3.679 19.790 1.00 89.38 70 ASP A O 1
ATOM 568 N N . GLN A 1 71 ? -11.564 2.267 18.465 1.00 88.25 71 GLN A N 1
ATOM 569 C CA . GLN A 1 71 ? -12.722 1.938 17.628 1.00 88.25 71 GLN A CA 1
ATOM 570 C C . GLN A 1 71 ? -13.804 1.192 18.411 1.00 88.25 71 GLN A C 1
ATOM 572 O O . GLN A 1 71 ? -14.988 1.515 18.285 1.00 88.25 71 GLN A O 1
ATOM 577 N N . LEU A 1 72 ? -13.411 0.213 19.226 1.00 91.50 72 LEU A N 1
ATOM 578 C CA . LEU A 1 72 ? -14.335 -0.538 20.071 1.00 91.50 72 LEU A CA 1
ATOM 579 C C . LEU A 1 72 ? -14.960 0.365 21.137 1.00 91.50 72 LEU A C 1
ATOM 581 O O . LEU A 1 72 ? -16.175 0.332 21.325 1.00 91.50 72 LEU A O 1
ATOM 585 N N . LEU A 1 73 ? -14.162 1.218 21.783 1.00 89.62 73 LEU A N 1
ATOM 586 C CA . LEU A 1 73 ? -14.648 2.185 22.762 1.00 89.62 73 LEU A CA 1
ATOM 587 C C . LEU A 1 73 ? -15.661 3.144 22.131 1.00 89.62 73 LEU A C 1
ATOM 589 O O . LEU A 1 73 ? -16.731 3.356 22.698 1.00 89.62 73 LEU A O 1
ATOM 593 N N . ALA A 1 74 ? -15.373 3.675 20.940 1.00 87.62 74 ALA A N 1
ATOM 594 C CA . ALA A 1 74 ? -16.302 4.538 20.218 1.00 87.62 74 ALA A CA 1
ATOM 595 C C . ALA A 1 74 ? -17.635 3.830 19.916 1.00 87.62 74 ALA A C 1
ATOM 597 O O . ALA A 1 74 ? -18.698 4.431 20.069 1.00 87.62 74 ALA A O 1
ATOM 598 N N . GLN A 1 75 ? -17.604 2.545 19.542 1.00 89.31 75 GLN A N 1
ATOM 599 C CA . GLN A 1 75 ? -18.827 1.761 19.338 1.00 89.31 75 GLN A CA 1
ATOM 600 C C . GLN A 1 75 ? -19.628 1.567 20.632 1.00 89.31 75 GLN A C 1
ATOM 602 O O . GLN A 1 75 ? -2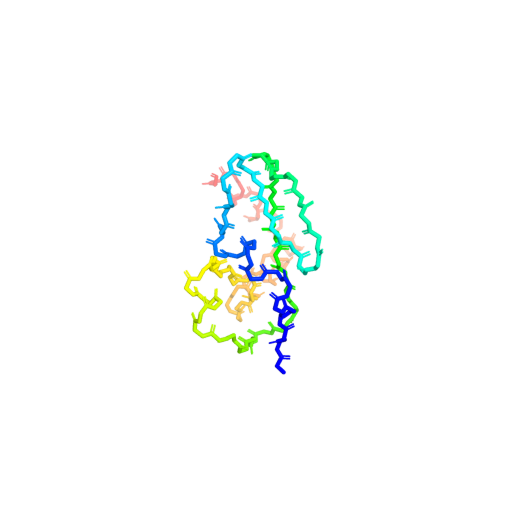0.847 1.742 20.614 1.00 89.31 75 GLN A O 1
ATOM 607 N N . VAL A 1 76 ? -18.962 1.249 21.746 1.00 92.38 76 VAL A N 1
ATOM 608 C CA . VAL A 1 76 ? -19.619 1.069 23.052 1.00 92.38 76 VAL A CA 1
ATOM 609 C C . VAL A 1 76 ? -20.230 2.383 23.539 1.00 92.38 76 VAL A C 1
ATOM 611 O O . VAL A 1 76 ? -21.401 2.410 23.906 1.00 92.38 76 VAL A O 1
ATOM 614 N N . VAL A 1 77 ? -19.486 3.491 23.473 1.00 89.50 77 VAL A N 1
ATOM 615 C CA . VAL A 1 77 ? -19.973 4.819 23.884 1.00 89.50 77 VAL A CA 1
ATOM 616 C C . VAL A 1 77 ? -21.168 5.251 23.041 1.00 89.50 77 VAL A C 1
ATOM 618 O O . VAL A 1 77 ? -22.140 5.752 23.593 1.00 89.50 77 VAL A O 1
ATOM 621 N N . ASN A 1 78 ? -21.155 5.010 21.730 1.00 87.38 78 ASN A N 1
ATOM 622 C CA . ASN A 1 78 ? -22.296 5.327 20.871 1.00 87.38 78 ASN A CA 1
ATOM 623 C C . ASN A 1 78 ? -23.567 4.557 21.282 1.00 87.38 78 ASN A C 1
ATOM 625 O O . ASN A 1 78 ? -24.674 5.087 21.206 1.00 87.38 78 ASN A O 1
ATOM 629 N N . GLN A 1 79 ? -23.421 3.315 21.751 1.00 89.00 79 GLN A N 1
ATOM 630 C CA . GLN A 1 79 ? -24.556 2.497 22.169 1.00 89.00 79 GLN A CA 1
ATOM 631 C C . GLN A 1 79 ? -25.033 2.806 23.598 1.00 89.00 79 GLN A C 1
ATOM 633 O O . GLN A 1 79 ? -26.239 2.842 23.838 1.00 89.00 79 GLN A O 1
ATOM 638 N N . GLU A 1 80 ? -24.116 3.038 24.540 1.00 91.25 80 GLU A N 1
ATOM 639 C CA . GLU A 1 80 ? -24.447 3.279 25.952 1.00 91.25 80 GLU A CA 1
ATOM 640 C C . GLU A 1 80 ? -24.731 4.754 26.273 1.00 91.25 80 GLU A C 1
ATOM 642 O O . GLU A 1 80 ? -25.555 5.060 27.138 1.00 91.25 80 GLU A O 1
ATOM 647 N N . ARG A 1 81 ? -24.039 5.679 25.601 1.00 88.12 81 ARG A N 1
ATOM 648 C CA . ARG A 1 81 ? -24.050 7.130 25.854 1.00 88.12 81 ARG A CA 1
ATOM 649 C C . ARG A 1 81 ? -24.006 7.934 24.541 1.00 88.12 81 ARG A C 1
ATOM 651 O O . ARG A 1 81 ? -23.039 8.659 24.284 1.00 88.12 81 ARG A O 1
ATOM 658 N N . PRO A 1 82 ? -25.063 7.861 23.709 1.00 83.19 82 PRO A N 1
ATOM 659 C CA . PRO A 1 82 ? -25.128 8.593 22.440 1.00 83.19 82 PRO A CA 1
ATOM 660 C C . PRO A 1 82 ? -25.059 10.121 22.616 1.00 83.19 82 PRO A C 1
ATOM 662 O O . PRO A 1 82 ? -24.649 10.831 21.700 1.00 83.19 82 PRO A O 1
ATOM 665 N N . ASP A 1 83 ? -25.410 10.637 23.801 1.00 86.00 83 ASP A N 1
ATOM 666 C CA . ASP A 1 83 ? -25.259 12.045 24.181 1.00 86.00 83 ASP A CA 1
ATOM 667 C C . ASP A 1 83 ? -23.799 12.520 24.117 1.00 86.00 83 ASP A C 1
ATOM 669 O O . ASP A 1 83 ? -23.523 13.620 23.632 1.00 86.00 83 ASP A O 1
ATOM 673 N N . LEU A 1 84 ? -22.860 11.680 24.564 1.00 81.62 84 LEU A N 1
ATOM 674 C CA . LEU A 1 84 ? -21.431 11.996 24.560 1.00 81.62 84 LEU A CA 1
ATOM 675 C C . LEU A 1 84 ? -20.835 11.939 23.150 1.00 81.62 84 LEU A C 1
ATOM 677 O O . LEU A 1 84 ? -19.984 12.764 22.817 1.00 81.62 84 LEU A O 1
ATOM 681 N N . GLU A 1 85 ? -21.300 11.016 22.306 1.00 77.81 85 GLU A N 1
ATOM 682 C CA . GLU A 1 85 ? -20.829 10.920 20.920 1.00 77.81 85 GLU A CA 1
ATOM 683 C C . GLU A 1 85 ? -21.281 12.131 20.090 1.00 77.81 85 GLU A C 1
ATOM 685 O O . GLU A 1 85 ? -20.476 12.710 19.361 1.00 77.81 85 GLU A O 1
ATOM 690 N N . LEU A 1 86 ? -22.528 12.591 20.261 1.00 78.88 86 LEU A N 1
ATOM 691 C CA . LEU A 1 86 ? -23.020 13.817 19.619 1.00 78.88 86 LEU A CA 1
ATOM 692 C C . LEU A 1 86 ? -22.210 15.052 20.034 1.00 78.88 86 LEU A C 1
ATOM 694 O O . LEU A 1 86 ? -21.884 15.887 19.187 1.00 78.88 86 LEU A O 1
ATOM 698 N N . LEU A 1 87 ? -21.846 15.154 21.317 1.00 80.69 87 LEU A N 1
ATOM 699 C CA . LEU A 1 87 ? -20.997 16.237 21.805 1.00 80.69 87 LEU A CA 1
ATOM 700 C C . LEU A 1 87 ? -19.602 16.177 21.167 1.00 80.69 87 LEU A C 1
ATOM 702 O O . LEU A 1 87 ? -19.115 17.201 20.687 1.00 80.69 87 LEU A O 1
ATOM 706 N N . LYS A 1 88 ? -18.989 14.987 21.094 1.00 78.25 88 LYS A N 1
ATOM 707 C CA . LYS A 1 88 ? -17.688 14.786 20.439 1.00 78.25 88 LYS A CA 1
ATOM 708 C C . LYS A 1 88 ? -17.725 15.219 18.974 1.00 78.25 88 LYS A C 1
ATOM 710 O O . LYS A 1 88 ? -16.851 15.960 18.547 1.00 78.25 88 LYS A O 1
ATOM 715 N N . VAL A 1 89 ? -18.754 14.814 18.227 1.00 76.25 89 VAL A N 1
ATOM 716 C CA . VAL A 1 89 ? -18.927 15.189 16.812 1.00 76.25 89 VAL A CA 1
ATOM 717 C C . VAL A 1 89 ? -19.123 16.696 16.640 1.00 76.25 89 VAL A C 1
ATOM 719 O O . VAL A 1 89 ? -18.640 17.255 15.669 1.00 76.25 89 VAL A O 1
ATOM 722 N N . SER A 1 90 ? -19.796 17.374 17.574 1.00 80.81 90 SER A N 1
ATOM 723 C CA . SER A 1 90 ? -20.006 18.829 17.492 1.00 80.81 90 SER A CA 1
ATOM 724 C C . SER A 1 90 ? -18.762 19.677 17.797 1.00 80.81 90 SER A C 1
ATOM 726 O O . SER A 1 90 ? -18.758 20.875 17.520 1.00 80.81 90 SER A O 1
ATOM 728 N N . LEU A 1 91 ? -17.735 19.071 18.399 1.00 75.44 91 LEU A N 1
ATOM 729 C CA . LEU A 1 91 ? -16.496 19.729 18.824 1.00 75.44 91 LEU A CA 1
ATOM 730 C C . LEU A 1 91 ? -15.312 19.474 17.872 1.00 75.44 91 LEU A C 1
ATOM 732 O O . LEU A 1 91 ? -14.250 20.066 18.075 1.00 75.44 91 LEU A O 1
ATOM 736 N N . VAL A 1 92 ? -15.485 18.597 16.878 1.00 62.69 92 VAL A N 1
ATOM 737 C CA . VAL A 1 92 ? -14.509 18.257 15.824 1.00 62.69 92 VAL A CA 1
ATOM 738 C C . VAL A 1 92 ? -14.895 18.963 14.532 1.00 62.69 92 VAL A C 1
ATOM 740 O O . VAL A 1 92 ? -13.980 19.521 13.888 1.00 62.69 92 VAL A O 1
#

Radius of gyration: 21.71 Å; chains: 1; bounding box: 40×34×53 Å

pLDDT: mean 84.99, std 5.91, range [59.5, 93.06]